Protein AF-A0A2V9YPV0-F1 (afdb_monomer_lite)

pLDDT: mean 93.49, std 6.95, range [48.88, 98.88]

Structure (mmCIF, N/CA/C/O backbone):
data_AF-A0A2V9YPV0-F1
#
_entry.id   AF-A0A2V9YPV0-F1
#
loop_
_atom_site.group_PDB
_atom_site.id
_atom_site.type_symbol
_atom_site.label_atom_id
_atom_site.label_alt_id
_atom_site.label_comp_id
_atom_site.label_asym_id
_atom_site.label_entity_id
_atom_site.label_seq_id
_atom_site.pdbx_PDB_ins_code
_atom_site.Cartn_x
_atom_site.Cartn_y
_atom_site.Cartn_z
_atom_site.occupancy
_atom_site.B_iso_or_equiv
_atom_site.auth_seq_id
_atom_site.auth_comp_id
_atom_site.auth_asym_id
_atom_site.auth_atom_id
_atom_site.pdbx_PDB_model_num
ATOM 1 N N . MET A 1 1 ? 8.542 4.287 -21.022 1.00 48.88 1 MET A N 1
ATOM 2 C CA . MET A 1 1 ? 8.650 2.810 -21.048 1.00 48.88 1 MET A CA 1
ATOM 3 C C . MET A 1 1 ? 7.245 2.222 -21.121 1.00 48.88 1 MET A C 1
ATOM 5 O O . MET A 1 1 ? 6.311 2.926 -20.763 1.00 48.88 1 MET A O 1
ATOM 9 N N . LEU A 1 2 ? 7.087 0.973 -21.577 1.00 64.06 2 LEU A N 1
ATOM 10 C CA . LEU A 1 2 ? 5.780 0.314 -21.777 1.00 64.06 2 LEU A CA 1
ATOM 11 C C . LEU A 1 2 ? 4.901 0.271 -20.504 1.00 64.06 2 LEU A C 1
ATOM 13 O O . LEU A 1 2 ? 3.686 0.177 -20.604 1.00 64.06 2 LEU A O 1
ATOM 17 N N . TRP A 1 3 ? 5.515 0.382 -19.322 1.00 74.94 3 TRP A N 1
ATOM 18 C CA . TRP A 1 3 ? 4.887 0.129 -18.018 1.00 74.94 3 TRP A CA 1
ATOM 19 C C . TRP A 1 3 ? 4.690 1.380 -17.151 1.00 74.94 3 TRP A C 1
ATOM 21 O O . TRP A 1 3 ? 4.312 1.271 -15.992 1.00 74.94 3 TRP A O 1
ATOM 31 N N . THR A 1 4 ? 4.971 2.568 -17.693 1.00 85.19 4 THR A N 1
ATOM 32 C CA . THR A 1 4 ? 5.002 3.837 -16.944 1.00 85.19 4 THR A CA 1
ATOM 33 C C . THR A 1 4 ? 3.975 4.811 -17.502 1.00 85.19 4 THR A C 1
ATOM 35 O O . THR A 1 4 ? 3.916 4.976 -18.721 1.00 85.19 4 THR A O 1
ATOM 38 N N . ASN A 1 5 ? 3.250 5.532 -16.645 1.00 91.56 5 ASN A N 1
ATOM 39 C CA . ASN A 1 5 ? 2.261 6.529 -17.064 1.00 91.56 5 ASN A CA 1
ATOM 40 C C . ASN A 1 5 ? 2.418 7.867 -16.302 1.00 91.56 5 ASN A C 1
ATOM 42 O O . ASN A 1 5 ? 1.483 8.325 -15.643 1.00 91.56 5 ASN A O 1
ATOM 46 N N . PRO A 1 6 ? 3.585 8.537 -16.374 1.00 91.12 6 PRO A N 1
ATOM 47 C CA . PRO A 1 6 ? 3.835 9.767 -15.615 1.00 91.12 6 PRO A CA 1
ATOM 48 C C . PRO A 1 6 ? 2.937 10.937 -16.047 1.00 91.12 6 PRO A C 1
ATOM 50 O O . PRO A 1 6 ? 2.652 11.826 -15.250 1.00 91.12 6 PRO A O 1
ATOM 53 N N . SER A 1 7 ? 2.457 10.929 -17.294 1.00 93.44 7 SER A N 1
ATOM 54 C CA . SER A 1 7 ? 1.491 11.901 -17.819 1.00 93.44 7 SER A CA 1
ATOM 55 C C . SER A 1 7 ? 0.045 11.643 -17.379 1.00 93.44 7 SER A C 1
ATOM 57 O O . SER A 1 7 ? -0.831 12.404 -17.777 1.00 93.44 7 SER A O 1
ATOM 59 N N . LYS A 1 8 ? -0.211 10.587 -16.589 1.00 92.31 8 LYS A N 1
ATOM 60 C CA . LYS A 1 8 ? -1.534 10.225 -16.053 1.00 92.31 8 LYS A CA 1
ATOM 61 C C . LYS A 1 8 ? -2.613 10.109 -17.136 1.00 92.31 8 LYS A C 1
ATOM 63 O O . LYS A 1 8 ? -3.742 10.557 -16.955 1.00 92.31 8 LYS A O 1
ATOM 68 N N . GLN A 1 9 ? -2.252 9.531 -18.282 1.00 92.69 9 GLN A N 1
ATOM 69 C CA . GLN A 1 9 ? -3.210 9.264 -19.353 1.00 92.69 9 GLN A CA 1
ATOM 70 C C . GLN A 1 9 ? -4.259 8.263 -18.851 1.00 92.69 9 GLN A C 1
ATOM 72 O O . GLN A 1 9 ? -3.874 7.302 -18.183 1.00 92.69 9 GLN A O 1
ATOM 77 N N . PRO A 1 10 ? -5.553 8.440 -19.152 1.00 90.12 10 PRO A N 1
ATOM 78 C CA . PRO A 1 10 ? -6.567 7.466 -18.766 1.00 90.12 10 PRO A CA 1
ATOM 79 C C . PRO A 1 10 ? -6.272 6.078 -19.356 1.00 90.12 10 PRO A C 1
ATOM 81 O O . PRO A 1 10 ? -6.002 5.952 -20.551 1.00 90.12 10 PRO A O 1
ATOM 84 N N . THR A 1 11 ? -6.345 5.036 -18.527 1.00 88.50 11 THR A N 1
ATOM 85 C CA . THR A 1 11 ? -6.188 3.628 -18.926 1.00 88.50 11 THR A CA 1
ATOM 86 C C . THR A 1 11 ? -7.357 2.799 -18.400 1.00 88.50 11 THR A C 1
ATOM 88 O O . THR A 1 11 ? -7.990 3.178 -17.417 1.00 88.50 11 THR A O 1
ATOM 91 N N . ALA A 1 12 ? -7.661 1.679 -19.056 1.00 87.38 12 ALA A N 1
ATOM 92 C CA . ALA A 1 12 ? -8.706 0.748 -18.640 1.00 87.38 12 ALA A CA 1
ATOM 93 C C . ALA A 1 12 ? -8.387 -0.680 -19.130 1.00 87.38 12 ALA A C 1
ATOM 95 O O . ALA A 1 12 ? -7.753 -0.812 -20.183 1.00 87.38 12 ALA A O 1
ATOM 96 N N . PRO A 1 13 ? -8.865 -1.730 -18.435 1.00 89.88 13 PRO A N 1
ATOM 97 C CA . PRO A 1 13 ? -9.605 -1.683 -17.168 1.00 89.88 13 PRO A CA 1
ATOM 98 C C . PRO A 1 13 ? -8.708 -1.289 -15.979 1.00 89.88 13 PRO A C 1
ATOM 100 O O . PRO A 1 13 ? -7.500 -1.480 -16.019 1.00 89.88 13 PRO A O 1
ATOM 103 N N . LEU A 1 14 ? -9.304 -0.694 -14.945 1.00 90.88 14 LEU A N 1
ATOM 104 C CA . LEU A 1 14 ? -8.665 -0.376 -13.664 1.00 90.88 14 LEU A CA 1
ATOM 105 C C . LEU A 1 14 ? -9.663 -0.689 -12.545 1.00 90.88 14 LEU A C 1
ATOM 107 O O . LEU A 1 14 ? -10.860 -0.463 -12.732 1.00 90.88 14 LEU A O 1
ATOM 111 N N . ASP A 1 15 ? -9.175 -1.134 -11.388 1.00 95.25 15 ASP A N 1
ATOM 112 C CA . ASP A 1 15 ? -9.936 -1.111 -10.136 1.00 95.25 15 ASP A CA 1
ATOM 113 C C . ASP A 1 15 ? -9.498 0.108 -9.303 1.00 95.25 15 ASP A C 1
ATOM 115 O O . ASP A 1 15 ? -8.420 0.088 -8.708 1.00 95.25 15 ASP A O 1
ATOM 119 N N . PRO A 1 16 ? -10.283 1.202 -9.284 1.00 93.50 16 PRO A N 1
ATOM 120 C CA . PRO A 1 16 ? -9.944 2.400 -8.523 1.00 93.50 16 PRO A CA 1
ATOM 121 C C . PRO A 1 16 ? -10.353 2.307 -7.042 1.00 93.50 16 PRO A C 1
ATOM 123 O O . PRO A 1 16 ? -10.233 3.299 -6.322 1.00 93.50 16 PRO A O 1
ATOM 126 N N . SER A 1 17 ? -10.898 1.174 -6.590 1.00 96.94 17 SER A N 1
ATOM 127 C CA . SER A 1 17 ? -11.483 1.046 -5.256 1.00 96.94 17 SER A CA 1
ATOM 128 C C . SER A 1 17 ? -10.403 1.014 -4.178 1.00 96.94 17 SER A C 1
ATOM 130 O O . SER A 1 17 ? -9.503 0.178 -4.211 1.00 96.94 17 SER A O 1
ATOM 132 N N . VAL A 1 18 ? -10.530 1.887 -3.179 1.00 98.12 18 VAL A N 1
ATOM 133 C CA . VAL A 1 18 ? -9.745 1.829 -1.941 1.00 98.12 18 VAL A CA 1
ATOM 134 C C . VAL A 1 18 ? -10.654 1.311 -0.838 1.00 98.12 18 VAL A C 1
ATOM 136 O O . VAL A 1 18 ? -11.605 1.982 -0.435 1.00 98.12 18 VAL A O 1
ATOM 139 N N . TRP A 1 19 ? -10.366 0.111 -0.350 1.00 98.25 19 TRP A N 1
ATOM 140 C CA . TRP A 1 19 ? -11.097 -0.494 0.756 1.00 98.25 19 TRP A CA 1
ATOM 141 C C . TRP A 1 19 ? -10.347 -0.259 2.057 1.00 98.25 19 TRP A C 1
ATOM 143 O O . TRP A 1 19 ? -9.138 -0.469 2.132 1.00 98.25 19 TRP A O 1
ATOM 153 N N . VAL A 1 20 ? -11.069 0.160 3.094 1.00 98.50 20 VAL A N 1
ATOM 154 C CA . VAL A 1 20 ? -10.493 0.410 4.415 1.00 98.50 20 VAL A CA 1
ATOM 155 C C . VAL A 1 20 ? -11.325 -0.295 5.470 1.00 98.50 20 VAL A C 1
ATOM 157 O O . VAL A 1 20 ? -12.537 -0.101 5.549 1.00 98.50 20 VAL A O 1
ATOM 160 N N . MET A 1 21 ? -10.660 -1.089 6.301 1.00 97.31 21 MET A N 1
ATOM 161 C CA . MET A 1 21 ? -11.245 -1.727 7.473 1.00 97.31 21 MET A CA 1
ATOM 162 C C . MET A 1 21 ? -10.534 -1.213 8.720 1.00 97.31 21 MET A C 1
ATOM 164 O O . MET A 1 21 ? -9.313 -1.317 8.824 1.00 97.31 21 MET A O 1
ATOM 168 N N . ARG A 1 22 ? -11.298 -0.651 9.659 1.00 95.88 22 ARG A N 1
ATOM 169 C CA . ARG A 1 22 ? -10.793 -0.133 10.933 1.00 95.88 22 ARG A CA 1
ATOM 170 C C . ARG A 1 22 ? -11.243 -1.042 12.071 1.00 95.88 22 ARG A C 1
ATOM 172 O O . ARG A 1 22 ? -12.420 -1.383 12.156 1.00 95.88 22 ARG A O 1
ATOM 179 N N . PHE A 1 23 ? -10.303 -1.410 12.929 1.00 93.94 23 PHE A N 1
ATOM 180 C CA . PHE A 1 23 ? -10.544 -2.184 14.140 1.00 93.94 23 PHE A CA 1
ATOM 181 C C . PHE A 1 23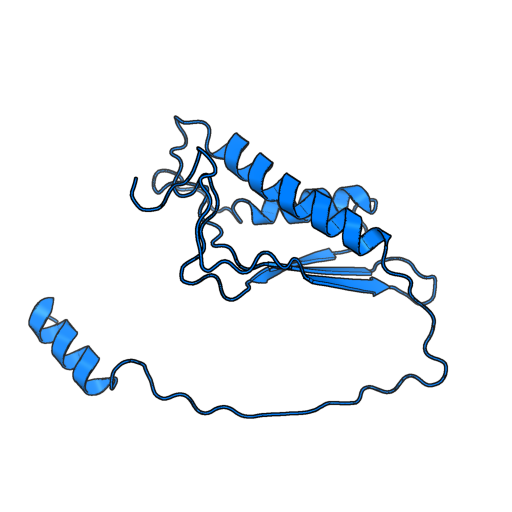 ? -10.343 -1.269 15.339 1.00 93.94 23 PHE A C 1
ATOM 183 O O . PHE A 1 23 ? -9.233 -0.776 15.532 1.00 93.94 23 PHE A O 1
ATOM 190 N N . ASP A 1 24 ? -11.392 -1.065 16.130 1.00 92.75 24 ASP A N 1
ATOM 191 C CA . ASP A 1 24 ? -11.361 -0.217 17.322 1.00 92.75 24 ASP A CA 1
ATOM 192 C C . ASP A 1 24 ? -11.445 -1.067 18.598 1.00 92.75 24 ASP A C 1
ATOM 194 O O . ASP A 1 24 ? -11.996 -2.173 18.584 1.00 92.75 24 ASP A O 1
ATOM 198 N N . ASP A 1 25 ? -10.912 -0.549 19.704 1.00 89.56 25 ASP A N 1
ATOM 199 C CA . ASP A 1 25 ? -11.201 -1.074 21.041 1.00 89.56 25 ASP A CA 1
ATOM 200 C C . ASP A 1 25 ? -12.606 -0.670 21.534 1.00 89.56 25 ASP A C 1
ATOM 202 O O . ASP A 1 25 ? -13.392 -0.034 20.825 1.00 89.56 25 ASP A O 1
ATOM 206 N N . ALA A 1 26 ? -12.951 -1.078 22.760 1.00 87.12 26 ALA A N 1
ATOM 207 C CA . ALA A 1 26 ? -14.262 -0.807 23.350 1.00 87.12 26 ALA A CA 1
ATOM 208 C C . ALA A 1 26 ? -14.503 0.691 23.610 1.00 87.12 26 ALA A C 1
ATOM 210 O O . ALA A 1 26 ? -15.652 1.130 23.685 1.00 87.12 26 ALA A O 1
ATOM 211 N N . GLU A 1 27 ? -13.430 1.470 23.728 1.00 87.81 27 GLU A N 1
ATOM 212 C CA . GLU A 1 27 ? -13.428 2.917 23.904 1.00 87.81 27 GLU A CA 1
ATOM 213 C C . GLU A 1 27 ? -13.461 3.678 22.562 1.00 87.81 27 GLU A C 1
ATOM 215 O O . GLU A 1 27 ? -13.531 4.910 22.556 1.00 87.81 27 GLU A O 1
ATOM 220 N N . GLY A 1 28 ? -13.454 2.967 21.427 1.00 87.75 28 GLY A N 1
ATOM 221 C CA . GLY A 1 28 ? -13.506 3.539 20.079 1.00 87.75 28 GLY A CA 1
ATOM 222 C C . GLY A 1 28 ? -12.146 3.986 19.537 1.00 87.75 28 GLY A C 1
ATOM 223 O O . GLY A 1 28 ? -12.085 4.724 18.551 1.00 87.75 28 GLY A O 1
ATOM 224 N N . LYS A 1 29 ? -11.045 3.575 20.170 1.00 91.50 29 LYS A N 1
ATOM 225 C CA . LYS A 1 29 ? -9.687 3.905 19.743 1.00 91.50 29 LYS A CA 1
ATOM 226 C C . LYS A 1 29 ? -9.211 2.912 18.672 1.00 91.50 29 LYS A C 1
ATOM 228 O O . LYS A 1 29 ? -9.227 1.705 18.921 1.00 91.50 29 LYS A O 1
ATOM 233 N N . PRO A 1 30 ? -8.714 3.382 17.514 1.00 94.69 30 PRO A N 1
ATOM 234 C CA . PRO A 1 30 ? -8.204 2.496 16.471 1.00 94.69 30 PRO A CA 1
ATOM 235 C C . PRO A 1 30 ? -6.980 1.685 16.922 1.00 94.69 30 PRO A C 1
ATOM 237 O O . PRO A 1 30 ? -5.966 2.249 17.337 1.00 94.69 30 PRO A O 1
ATOM 240 N N . LEU A 1 31 ? -7.065 0.361 16.789 1.00 95.88 31 LEU A N 1
ATOM 241 C CA . LEU A 1 31 ? -6.001 -0.616 17.048 1.00 95.88 31 LEU A CA 1
ATOM 242 C C . LEU A 1 31 ? -5.287 -1.051 15.765 1.00 95.88 31 LEU A C 1
ATOM 244 O O . LEU A 1 31 ? -4.075 -1.264 15.762 1.00 95.88 31 LEU A O 1
ATOM 248 N N . ALA A 1 32 ? -6.036 -1.202 14.672 1.00 98.00 32 ALA A N 1
ATOM 249 C CA . ALA A 1 32 ? -5.493 -1.573 13.373 1.00 98.00 32 ALA A CA 1
ATOM 250 C C . ALA A 1 32 ? -6.329 -0.983 12.237 1.00 98.00 32 ALA A C 1
ATOM 252 O O . ALA A 1 32 ? -7.548 -0.832 12.351 1.00 98.00 32 ALA A O 1
ATOM 253 N N . ILE A 1 33 ? -5.667 -0.677 11.126 1.00 98.44 33 ILE A N 1
ATOM 254 C CA . ILE A 1 33 ? -6.299 -0.227 9.887 1.00 98.44 33 ILE A CA 1
ATOM 255 C C . ILE A 1 33 ? -5.749 -1.079 8.749 1.00 98.44 33 ILE A C 1
ATOM 257 O O . ILE A 1 33 ? -4.544 -1.104 8.520 1.00 98.44 33 ILE A O 1
ATOM 261 N N . VAL A 1 34 ? -6.625 -1.776 8.031 1.00 98.69 34 VAL A N 1
ATOM 262 C CA . VAL A 1 34 ? -6.269 -2.532 6.826 1.00 98.69 34 VAL A CA 1
ATOM 263 C C . VAL A 1 34 ? -6.716 -1.735 5.611 1.00 98.69 34 VAL A C 1
ATOM 265 O O . VAL A 1 34 ? -7.895 -1.403 5.492 1.00 98.69 34 VAL A O 1
ATOM 268 N N . VAL A 1 35 ? -5.782 -1.450 4.709 1.00 98.81 35 VAL A N 1
ATOM 269 C CA . VAL A 1 35 ? -6.013 -0.762 3.437 1.00 98.81 35 VAL A CA 1
ATOM 270 C C . VAL A 1 35 ? -5.816 -1.760 2.303 1.00 98.81 35 VAL A C 1
ATOM 272 O O . VAL A 1 35 ? -4.739 -2.337 2.172 1.00 98.81 35 VAL A O 1
ATOM 275 N N . ASN A 1 36 ? -6.836 -1.954 1.471 1.00 98.69 36 ASN A N 1
ATOM 276 C CA . ASN A 1 36 ? -6.760 -2.766 0.262 1.00 98.69 36 ASN A CA 1
ATOM 277 C C . ASN A 1 36 ? -6.893 -1.899 -0.992 1.00 98.69 36 ASN A C 1
ATOM 279 O O . ASN A 1 36 ? -7.770 -1.039 -1.079 1.00 98.69 36 ASN A O 1
ATOM 283 N N . TYR A 1 37 ? -5.985 -2.121 -1.940 1.00 98.56 37 TYR A N 1
ATOM 284 C CA . TYR A 1 37 ? -5.923 -1.397 -3.205 1.00 98.56 37 TYR A CA 1
ATOM 285 C C . TYR A 1 37 ? -5.194 -2.245 -4.251 1.00 98.56 37 TYR A C 1
ATOM 287 O O . TYR A 1 37 ? -4.221 -2.924 -3.925 1.00 98.56 37 TYR A O 1
ATOM 295 N N . ALA A 1 38 ? -5.651 -2.222 -5.503 1.00 97.88 38 ALA A N 1
ATOM 296 C CA . ALA A 1 38 ? -5.057 -2.996 -6.591 1.00 97.88 38 ALA A CA 1
ATOM 297 C C . ALA A 1 38 ? -3.993 -2.171 -7.334 1.00 97.88 38 ALA A C 1
ATOM 299 O O . ALA A 1 38 ? -4.313 -1.416 -8.249 1.00 97.88 38 ALA A O 1
ATOM 300 N N . CYS A 1 39 ? -2.719 -2.287 -6.939 1.00 96.94 39 CYS A N 1
ATOM 301 C CA . CYS A 1 39 ? -1.607 -1.640 -7.646 1.00 96.94 39 CYS A CA 1
ATOM 302 C C . CYS A 1 39 ? -0.248 -2.243 -7.265 1.00 96.94 39 CYS A C 1
ATOM 304 O O . CYS A 1 39 ? 0.087 -2.305 -6.082 1.00 96.94 39 CYS A O 1
ATOM 306 N N . HIS A 1 40 ? 0.583 -2.592 -8.249 1.00 96.88 40 HIS A N 1
ATOM 307 C CA . HIS A 1 40 ? 1.918 -3.146 -8.002 1.00 96.88 40 HIS A CA 1
ATOM 308 C C . HIS A 1 40 ? 2.844 -2.171 -7.243 1.00 96.88 40 HIS A C 1
ATOM 310 O O . HIS A 1 40 ? 3.032 -1.039 -7.701 1.00 96.88 40 HIS A O 1
ATOM 316 N N . PRO A 1 41 ? 3.515 -2.587 -6.151 1.00 97.50 41 PRO A N 1
ATOM 317 C CA . PRO A 1 41 ? 4.518 -1.792 -5.432 1.00 97.50 41 PRO A CA 1
ATOM 318 C C . PRO A 1 41 ? 5.864 -1.776 -6.165 1.00 97.50 41 PRO A C 1
ATOM 320 O O . PRO A 1 41 ? 6.840 -2.382 -5.732 1.00 97.50 41 PRO A O 1
ATOM 323 N N . VAL A 1 42 ? 5.893 -1.107 -7.318 1.00 97.19 42 VAL A N 1
ATOM 324 C CA . VAL A 1 42 ? 7.031 -1.108 -8.252 1.00 97.19 42 VAL A CA 1
ATOM 325 C C . VAL A 1 42 ? 7.457 0.299 -8.664 1.00 97.19 42 VAL A C 1
ATOM 327 O O . VAL A 1 42 ? 7.878 0.496 -9.799 1.00 97.19 42 VAL A O 1
ATOM 330 N N . VAL A 1 43 ? 7.328 1.317 -7.805 1.00 97.94 43 VAL A N 1
ATOM 331 C CA . VAL A 1 43 ? 7.812 2.667 -8.148 1.00 97.94 43 VAL A CA 1
ATOM 332 C C . VAL A 1 43 ? 9.335 2.689 -8.275 1.00 97.94 43 VAL A C 1
ATOM 334 O O . VAL A 1 43 ? 9.860 3.328 -9.189 1.00 97.94 43 VAL A O 1
ATOM 337 N N . LEU A 1 44 ? 10.044 1.986 -7.392 1.00 98.12 44 LEU A N 1
ATOM 338 C CA . LEU A 1 44 ? 11.498 1.877 -7.434 1.00 98.12 44 LEU A CA 1
ATOM 339 C C . LEU A 1 44 ? 11.951 0.996 -8.608 1.00 98.12 44 LEU A C 1
ATOM 341 O O . LEU A 1 44 ? 11.483 -0.126 -8.795 1.00 98.12 44 LEU A O 1
ATOM 345 N N . GLY A 1 45 ? 12.866 1.531 -9.415 1.00 95.44 45 GLY A N 1
ATOM 346 C CA . GLY A 1 45 ? 13.476 0.850 -10.549 1.00 95.44 45 GLY A CA 1
ATOM 347 C C . GLY A 1 45 ? 14.467 -0.254 -10.159 1.00 95.44 45 GLY A C 1
ATOM 348 O O . GLY A 1 45 ? 14.803 -0.428 -8.985 1.00 95.44 45 GLY A O 1
ATOM 349 N N . PRO A 1 46 ? 14.968 -1.006 -11.157 1.00 95.38 46 PRO A N 1
ATOM 350 C CA . PRO A 1 46 ? 15.880 -2.134 -10.943 1.00 95.38 46 PRO A CA 1
ATOM 351 C C . PRO A 1 46 ? 17.255 -1.723 -10.393 1.00 95.38 46 PRO A C 1
ATOM 353 O O . PRO A 1 46 ? 18.021 -2.575 -9.952 1.00 95.38 46 PRO A O 1
ATOM 356 N N . ASP A 1 47 ? 17.588 -0.434 -10.437 1.00 97.25 47 ASP A N 1
ATOM 357 C CA . ASP A 1 47 ? 18.805 0.141 -9.868 1.00 97.25 47 ASP A CA 1
ATOM 358 C C . ASP A 1 47 ? 18.720 0.351 -8.345 1.00 97.25 47 ASP A C 1
ATOM 360 O O . ASP A 1 47 ? 19.748 0.565 -7.698 1.00 97.25 47 ASP A O 1
ATOM 364 N N . ASN A 1 48 ? 17.531 0.237 -7.739 1.00 97.69 48 ASN A N 1
ATOM 365 C CA . ASN A 1 48 ? 17.401 0.160 -6.289 1.00 97.69 48 ASN A CA 1
ATOM 366 C C . ASN A 1 48 ? 17.780 -1.241 -5.779 1.00 97.69 48 ASN A C 1
ATOM 368 O O . ASN A 1 48 ? 17.015 -2.194 -5.907 1.00 97.69 48 ASN A O 1
ATOM 372 N N . LEU A 1 49 ? 18.935 -1.336 -5.118 1.00 97.62 49 LEU A N 1
ATOM 373 C CA . LEU A 1 49 ? 19.451 -2.581 -4.529 1.00 97.62 49 LEU A CA 1
ATOM 374 C C . LEU A 1 49 ? 19.131 -2.739 -3.031 1.00 97.62 49 LEU A C 1
ATOM 376 O O . LEU A 1 49 ? 19.575 -3.697 -2.400 1.00 97.62 49 LEU A O 1
ATOM 380 N N . ASN A 1 50 ? 18.386 -1.798 -2.449 1.00 97.38 50 ASN A N 1
ATOM 381 C CA . ASN A 1 50 ? 18.029 -1.807 -1.032 1.00 97.38 50 ASN A CA 1
ATOM 382 C C . ASN A 1 50 ? 16.676 -2.480 -0.795 1.00 97.38 50 ASN A C 1
ATOM 384 O O . ASN A 1 50 ? 15.756 -2.344 -1.604 1.00 97.38 50 ASN A O 1
ATOM 388 N N . TYR A 1 51 ? 16.520 -3.114 0.369 1.00 97.94 51 TYR A N 1
ATOM 389 C CA . TYR A 1 51 ? 15.214 -3.571 0.837 1.00 97.94 51 TYR A CA 1
ATOM 390 C C . TYR A 1 51 ? 14.268 -2.385 1.039 1.00 97.94 51 TYR A C 1
ATOM 392 O O . TYR A 1 51 ? 14.640 -1.368 1.624 1.00 97.94 51 TYR A O 1
ATOM 400 N N . SER A 1 52 ? 13.041 -2.518 0.544 1.00 97.69 52 SER A N 1
ATOM 401 C CA . SER A 1 52 ? 12.037 -1.460 0.565 1.00 97.69 52 SER A CA 1
ATOM 402 C C . SER A 1 52 ? 10.644 -2.072 0.463 1.00 97.69 52 SER A C 1
ATOM 404 O O . SER A 1 52 ? 10.456 -3.037 -0.273 1.00 97.69 52 SER A O 1
ATOM 406 N N . ALA A 1 53 ? 9.669 -1.479 1.154 1.00 97.94 53 ALA A N 1
ATOM 407 C CA . ALA A 1 53 ? 8.249 -1.752 0.919 1.00 97.94 53 ALA A CA 1
ATOM 408 C C . ALA A 1 53 ? 7.644 -0.811 -0.147 1.00 97.94 53 ALA A C 1
ATOM 410 O O . ALA A 1 53 ? 6.430 -0.710 -0.275 1.00 97.94 53 ALA A O 1
ATOM 411 N N . ASP A 1 54 ? 8.483 -0.109 -0.917 1.00 98.62 54 ASP A N 1
ATOM 412 C CA . ASP A 1 54 ? 8.078 0.800 -1.997 1.00 98.62 54 ASP A CA 1
ATOM 413 C C . ASP A 1 54 ? 7.067 1.862 -1.508 1.00 98.62 54 ASP A C 1
ATOM 415 O O . ASP A 1 54 ? 7.204 2.380 -0.396 1.00 98.62 54 ASP A O 1
ATOM 419 N N . PHE A 1 55 ? 6.074 2.241 -2.318 1.00 98.69 55 PHE A N 1
ATOM 420 C CA . PHE A 1 55 ? 5.061 3.226 -1.937 1.00 98.69 55 PHE A CA 1
ATOM 421 C C . PHE A 1 55 ? 4.224 2.789 -0.729 1.00 98.69 55 PHE A C 1
ATOM 423 O O . PHE A 1 55 ? 3.650 3.644 -0.054 1.00 98.69 55 PHE A O 1
ATOM 430 N N . VAL A 1 56 ? 4.166 1.486 -0.431 1.00 98.75 56 VAL A N 1
ATOM 431 C CA . VAL A 1 56 ? 3.383 0.954 0.688 1.00 98.75 56 VAL A CA 1
ATOM 432 C C . VAL A 1 56 ? 3.908 1.493 2.015 1.00 98.75 56 VAL A C 1
ATOM 434 O O . VAL A 1 56 ? 3.099 1.875 2.851 1.00 98.75 56 VAL A O 1
ATOM 437 N N . ALA A 1 57 ? 5.231 1.639 2.175 1.00 98.44 57 ALA A N 1
ATOM 438 C CA . ALA A 1 57 ? 5.816 2.241 3.380 1.00 98.44 57 ALA A CA 1
ATOM 439 C C . ALA A 1 57 ? 5.318 3.675 3.617 1.00 98.44 57 ALA A C 1
ATOM 441 O O . ALA A 1 57 ? 4.945 4.034 4.729 1.00 98.44 57 ALA A O 1
ATOM 442 N N . ALA A 1 58 ? 5.296 4.496 2.564 1.00 98.75 58 ALA A N 1
ATOM 443 C CA . ALA A 1 58 ? 4.830 5.877 2.665 1.00 98.75 58 ALA A CA 1
ATOM 444 C C . ALA A 1 58 ? 3.315 5.955 2.914 1.00 98.75 58 ALA A C 1
ATOM 446 O O . ALA A 1 58 ? 2.852 6.858 3.609 1.00 98.75 58 ALA A O 1
ATOM 447 N N . MET A 1 59 ? 2.544 5.006 2.375 1.00 98.88 59 MET A N 1
ATOM 448 C CA . MET A 1 59 ? 1.112 4.890 2.646 1.00 98.88 59 MET A CA 1
ATOM 449 C C . MET A 1 59 ? 0.852 4.545 4.114 1.00 98.88 59 MET A C 1
ATOM 451 O O . MET A 1 59 ? 0.102 5.266 4.772 1.00 98.88 59 MET A O 1
ATOM 455 N N . THR A 1 60 ? 1.497 3.497 4.644 1.00 98.81 60 THR A N 1
ATOM 456 C CA . THR A 1 60 ? 1.299 3.081 6.039 1.00 98.81 60 THR A CA 1
ATOM 457 C C . THR A 1 60 ? 1.720 4.178 7.007 1.00 98.81 60 THR A C 1
ATOM 459 O O . THR A 1 60 ? 0.956 4.487 7.912 1.00 98.81 60 THR A O 1
ATOM 462 N N . ASP A 1 61 ? 2.864 4.831 6.774 1.00 98.75 61 ASP A N 1
ATOM 463 C CA . ASP A 1 61 ? 3.351 5.928 7.622 1.00 98.75 61 ASP A CA 1
ATOM 464 C C . ASP A 1 61 ? 2.382 7.123 7.612 1.00 98.75 61 ASP A C 1
ATOM 466 O O . ASP A 1 61 ? 2.019 7.624 8.670 1.00 98.75 61 ASP A O 1
ATOM 470 N N . THR A 1 62 ? 1.846 7.499 6.441 1.00 98.88 62 THR A N 1
ATOM 471 C CA . THR A 1 62 ? 0.824 8.562 6.327 1.00 98.88 62 THR A CA 1
ATOM 472 C C . THR A 1 62 ? -0.436 8.237 7.141 1.00 98.88 62 THR A C 1
ATOM 474 O O . THR A 1 62 ? -1.005 9.120 7.787 1.00 98.88 62 THR A O 1
ATOM 477 N N . VAL A 1 63 ? -0.893 6.980 7.113 1.00 98.75 63 VAL A N 1
ATOM 478 C CA . VAL A 1 63 ? -2.059 6.545 7.896 1.00 98.75 63 VAL A CA 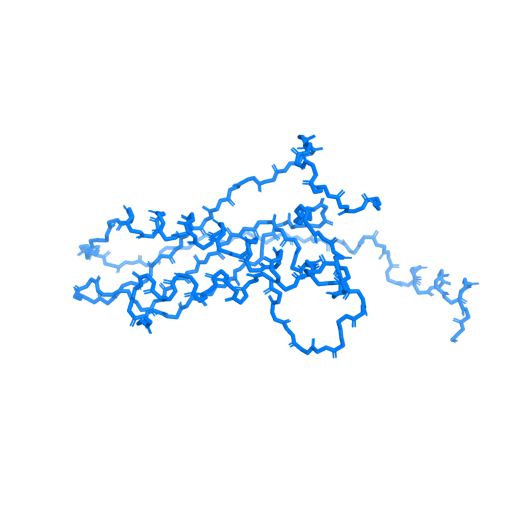1
ATOM 479 C C . VAL A 1 63 ? -1.736 6.559 9.386 1.00 98.75 63 VAL A C 1
ATOM 481 O O . VAL A 1 63 ? -2.479 7.161 10.153 1.00 98.75 63 VAL A O 1
ATOM 484 N N . GLU A 1 64 ? -0.635 5.939 9.803 1.00 98.62 64 GLU A N 1
ATOM 485 C CA . GLU A 1 64 ? -0.236 5.868 11.210 1.00 98.62 64 GLU A CA 1
ATOM 486 C C . GLU A 1 64 ? -0.060 7.262 11.820 1.00 98.62 64 GLU A C 1
ATOM 488 O O . GLU A 1 64 ? -0.604 7.532 12.890 1.00 98.62 64 GLU A O 1
ATOM 493 N N . GLU A 1 65 ? 0.619 8.181 11.129 1.00 98.56 65 GLU A N 1
ATOM 494 C CA . GLU A 1 65 ? 0.791 9.569 11.572 1.00 98.56 65 GLU A CA 1
ATOM 495 C C . GLU A 1 65 ? -0.544 10.291 11.794 1.00 98.56 65 GLU A C 1
ATOM 497 O O . GLU A 1 65 ? -0.691 11.036 12.761 1.00 98.56 65 GLU A O 1
ATOM 502 N N . ALA A 1 66 ? -1.550 10.040 10.952 1.00 98.38 66 ALA A N 1
ATOM 503 C CA . ALA A 1 66 ? -2.865 10.668 11.075 1.00 98.38 66 ALA A CA 1
ATOM 504 C C . ALA A 1 66 ? -3.692 10.184 12.284 1.00 98.38 66 ALA A C 1
ATOM 506 O O . ALA A 1 66 ? -4.731 10.791 12.573 1.00 98.38 66 ALA A O 1
ATOM 507 N N . PHE A 1 67 ? -3.250 9.111 12.950 1.00 97.25 67 PHE A N 1
ATOM 508 C CA . PHE A 1 67 ? -3.851 8.504 14.142 1.00 97.25 67 PHE A CA 1
ATOM 509 C C . PHE A 1 67 ? -2.830 8.383 15.293 1.00 97.25 67 PHE A C 1
ATOM 511 O O . PHE A 1 67 ? -2.825 7.399 16.039 1.00 97.25 67 PHE A O 1
ATOM 518 N N . ASP A 1 68 ? -1.934 9.370 15.414 1.00 96.88 68 ASP A N 1
ATOM 519 C CA . ASP A 1 68 ? -0.939 9.485 16.493 1.00 96.88 68 ASP A CA 1
ATOM 520 C C . ASP A 1 68 ? -0.057 8.235 16.655 1.00 96.88 68 ASP A C 1
ATOM 522 O O . ASP A 1 68 ? 0.348 7.867 17.759 1.00 96.88 68 ASP A O 1
ATOM 526 N N . ARG A 1 69 ? 0.210 7.545 15.539 1.00 97.38 69 ARG A N 1
ATOM 527 C CA . ARG A 1 69 ? 0.969 6.287 15.447 1.00 97.38 69 ARG A CA 1
ATOM 528 C C . ARG A 1 69 ? 0.443 5.175 16.359 1.00 97.38 69 ARG A C 1
ATOM 530 O O . ARG A 1 69 ? 1.202 4.299 16.767 1.00 97.38 69 ARG A O 1
ATOM 537 N N . THR A 1 70 ? -0.845 5.219 16.702 1.00 95.50 70 THR A N 1
ATOM 538 C CA . THR A 1 70 ? -1.465 4.206 17.559 1.00 95.50 70 THR A CA 1
ATOM 539 C C . THR A 1 70 ? -1.863 2.941 16.793 1.00 95.50 70 THR A C 1
ATOM 541 O O . THR A 1 70 ? -1.448 1.862 17.223 1.00 95.50 70 THR A O 1
ATOM 544 N N . PRO A 1 71 ? -2.673 3.006 15.716 1.00 97.25 71 PRO A N 1
ATOM 545 C CA . PRO A 1 71 ? -3.073 1.790 15.027 1.00 97.25 71 PRO A CA 1
ATOM 546 C C . PRO A 1 71 ? -1.914 1.221 14.212 1.00 97.25 71 PRO A C 1
ATOM 548 O O . PRO A 1 71 ? -1.158 1.971 13.602 1.00 97.25 71 PRO A O 1
ATOM 551 N N . LEU A 1 72 ? -1.837 -0.106 14.119 1.00 98.12 72 LEU A N 1
ATOM 552 C CA . LEU A 1 72 ? -1.014 -0.765 13.106 1.00 98.12 72 LEU A CA 1
ATOM 553 C C . LEU A 1 72 ? -1.676 -0.601 11.732 1.00 98.12 72 LEU A C 1
ATOM 555 O O . LEU A 1 72 ? -2.814 -1.047 11.548 1.00 98.12 72 LEU A O 1
ATOM 559 N N . CYS A 1 73 ? -0.979 -0.006 10.763 1.00 98.62 73 CYS A N 1
ATOM 560 C CA . CYS A 1 73 ? -1.480 0.065 9.392 1.00 98.62 73 CYS A CA 1
ATOM 561 C C . CYS A 1 73 ? -0.968 -1.114 8.554 1.00 98.62 73 CYS A C 1
ATOM 563 O O . CYS A 1 73 ? 0.230 -1.381 8.475 1.00 98.62 73 CYS A O 1
ATOM 565 N N . LEU A 1 74 ? -1.888 -1.822 7.906 1.00 98.56 74 LEU A N 1
ATOM 566 C CA . LEU A 1 74 ? -1.611 -2.983 7.072 1.00 98.56 74 LEU A CA 1
ATOM 567 C C . LEU A 1 74 ? -2.067 -2.712 5.645 1.00 98.56 74 LEU A C 1
ATOM 569 O O . LEU A 1 74 ? -3.197 -2.290 5.411 1.00 98.56 74 LEU A O 1
ATOM 573 N N . PHE A 1 75 ? -1.210 -3.027 4.683 1.00 98.69 75 PHE A N 1
ATOM 574 C CA . PHE A 1 75 ? -1.584 -3.049 3.277 1.00 98.69 75 PHE A CA 1
ATOM 575 C C . PHE A 1 75 ? -1.936 -4.467 2.841 1.00 98.69 75 PHE A C 1
ATOM 577 O O . PHE A 1 75 ? -1.157 -5.398 3.050 1.00 98.69 75 PHE A O 1
ATOM 584 N N . LEU A 1 76 ? -3.091 -4.622 2.203 1.00 98.31 76 LEU A N 1
ATOM 585 C CA . LEU A 1 76 ? -3.541 -5.869 1.605 1.00 98.31 76 LEU A CA 1
ATOM 586 C C . LEU A 1 76 ? -3.621 -5.699 0.090 1.00 98.31 76 LEU A C 1
ATOM 588 O O . LEU A 1 76 ? -4.431 -4.918 -0.402 1.00 98.31 76 LEU A O 1
ATOM 592 N N . GLN A 1 77 ? -2.816 -6.452 -0.656 1.00 98.00 77 GLN A N 1
ATOM 593 C CA . GLN A 1 77 ? -2.757 -6.288 -2.105 1.00 98.00 77 GLN A CA 1
ATOM 594 C C . GLN A 1 77 ? -4.056 -6.730 -2.793 1.00 98.00 77 GLN A C 1
ATOM 596 O O . GLN A 1 77 ? -4.582 -7.807 -2.506 1.00 98.00 77 GLN A O 1
ATOM 601 N N . GLY A 1 78 ? -4.576 -5.884 -3.685 1.00 96.88 78 GLY A N 1
ATOM 602 C CA . GLY A 1 78 ? -5.715 -6.201 -4.550 1.00 96.88 78 GLY A CA 1
ATOM 603 C C . GLY A 1 78 ? -5.325 -7.026 -5.782 1.00 96.88 78 GLY A C 1
ATOM 604 O O . GLY A 1 78 ? -4.191 -7.476 -5.918 1.00 96.88 78 GLY A O 1
ATOM 605 N N . ALA A 1 79 ? -6.262 -7.221 -6.712 1.00 94.44 79 ALA A N 1
ATOM 606 C CA . ALA A 1 79 ? -5.989 -7.901 -7.979 1.00 94.44 79 ALA A CA 1
ATOM 607 C C . ALA A 1 79 ? -5.243 -6.963 -8.946 1.00 94.44 79 ALA A C 1
ATOM 609 O O . ALA A 1 79 ? -5.845 -6.313 -9.792 1.00 94.44 79 ALA A O 1
ATOM 610 N N . ASP A 1 80 ? -3.925 -6.870 -8.791 1.00 93.56 80 ASP A N 1
ATOM 611 C CA . ASP A 1 80 ? -3.077 -5.857 -9.423 1.00 93.56 80 ASP A CA 1
ATOM 612 C C . ASP A 1 80 ? -2.329 -6.336 -10.672 1.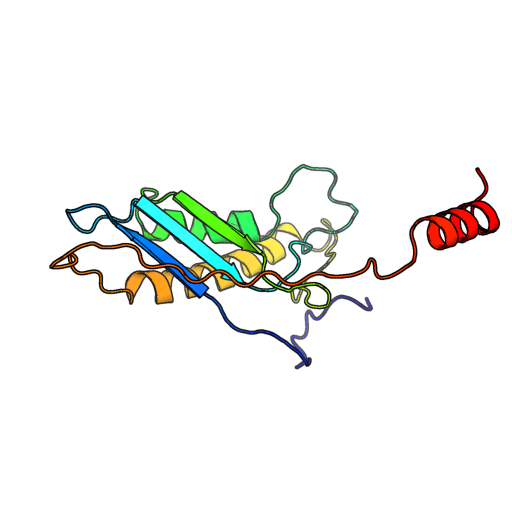00 93.56 80 ASP A C 1
ATOM 614 O O . ASP A 1 80 ? -1.545 -5.565 -11.209 1.00 93.56 80 ASP A O 1
ATOM 618 N N . GLY A 1 81 ? -2.548 -7.572 -11.137 1.00 92.31 81 GLY A N 1
ATOM 619 C CA . GLY A 1 81 ? -1.742 -8.261 -12.161 1.00 92.31 81 GLY A CA 1
ATOM 620 C C . GLY A 1 81 ? -1.375 -7.443 -13.412 1.00 92.31 81 GLY A C 1
ATOM 621 O O . GLY A 1 81 ? -0.314 -7.663 -13.997 1.00 92.31 81 GLY A O 1
ATOM 622 N N . ASP A 1 82 ? -2.227 -6.500 -13.807 1.00 91.50 82 ASP A N 1
ATOM 623 C CA . ASP A 1 82 ? -2.067 -5.577 -14.933 1.00 91.50 82 ASP A CA 1
ATOM 624 C C . ASP A 1 82 ? -2.158 -4.082 -14.546 1.00 91.50 82 ASP A C 1
ATOM 626 O O . ASP A 1 82 ? -2.242 -3.219 -15.421 1.00 91.50 82 ASP A O 1
ATOM 630 N N . ILE A 1 83 ? -2.073 -3.749 -13.252 1.00 94.69 83 ILE A N 1
ATOM 631 C CA . ILE A 1 83 ? -2.196 -2.389 -12.710 1.00 94.69 83 ILE A CA 1
ATOM 632 C C . ILE A 1 83 ? -0.881 -1.934 -12.063 1.00 94.69 83 ILE A C 1
ATOM 634 O O . ILE A 1 83 ? -0.412 -2.496 -11.071 1.00 94.69 83 ILE A O 1
ATOM 638 N N . ASN A 1 84 ? -0.313 -0.857 -12.611 1.00 95.38 84 ASN A N 1
ATOM 639 C CA . ASN A 1 84 ? 0.932 -0.232 -12.161 1.00 95.38 84 ASN A CA 1
ATOM 640 C C . ASN A 1 84 ? 0.708 1.209 -11.671 1.00 95.38 84 ASN A C 1
ATOM 642 O O . ASN A 1 84 ? -0.197 1.895 -12.156 1.00 95.38 84 ASN A O 1
ATOM 646 N N . PRO A 1 85 ? 1.581 1.724 -10.786 1.00 95.50 85 PRO A N 1
ATOM 647 C CA . PRO A 1 85 ? 1.561 3.124 -10.394 1.00 95.50 85 PRO A CA 1
ATOM 648 C C . PRO A 1 85 ? 2.026 4.006 -11.559 1.00 95.50 85 PRO A C 1
ATOM 650 O O . PRO A 1 85 ? 2.810 3.587 -12.414 1.00 95.50 85 PRO A O 1
ATOM 653 N N . TYR A 1 86 ? 1.622 5.281 -11.562 1.00 95.69 86 TYR A N 1
ATOM 654 C CA . TYR A 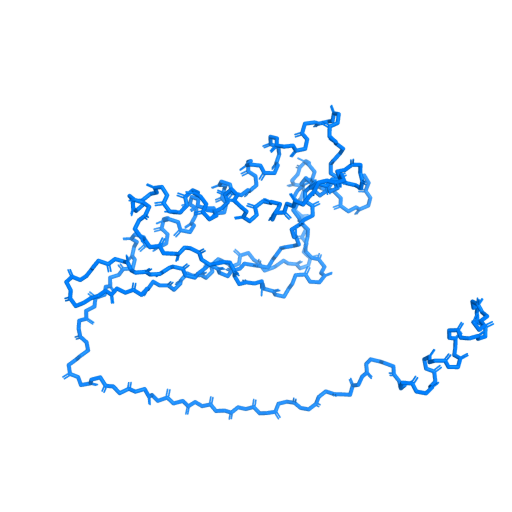1 86 ? 2.021 6.241 -12.605 1.00 95.69 86 TYR A CA 1
ATOM 655 C C . TYR A 1 86 ? 3.541 6.309 -12.823 1.00 95.69 86 TYR A C 1
ATOM 657 O O . TYR A 1 86 ? 4.005 6.489 -13.950 1.00 95.69 86 TYR A O 1
ATOM 665 N N . TYR A 1 87 ? 4.311 6.132 -11.749 1.00 96.38 87 TYR A N 1
ATOM 666 C CA . TYR A 1 87 ? 5.765 6.252 -11.725 1.00 96.38 87 TYR A CA 1
ATOM 667 C C . TYR A 1 87 ? 6.495 4.910 -11.597 1.00 96.38 87 TYR A C 1
ATOM 669 O O . TYR A 1 87 ? 7.590 4.867 -11.040 1.00 96.38 87 TYR A O 1
ATOM 677 N N . ALA A 1 88 ? 5.904 3.819 -12.086 1.00 96.19 88 ALA A N 1
ATOM 678 C CA . ALA A 1 88 ? 6.537 2.504 -12.061 1.00 96.19 88 ALA A CA 1
ATOM 679 C C . ALA A 1 88 ? 7.979 2.528 -12.607 1.00 96.19 88 ALA A C 1
ATOM 681 O O . ALA A 1 88 ? 8.288 3.226 -13.574 1.00 96.19 88 ALA A O 1
ATOM 682 N N . THR A 1 89 ? 8.860 1.723 -12.023 1.00 95.56 89 THR A N 1
ATOM 683 C CA . THR A 1 89 ? 10.235 1.461 -12.467 1.00 95.56 89 THR A CA 1
ATOM 684 C C . THR A 1 89 ? 11.109 2.712 -12.625 1.00 95.56 89 THR A C 1
ATOM 686 O O . THR A 1 89 ? 11.981 2.757 -13.492 1.00 95.56 89 THR A O 1
ATOM 689 N N . THR A 1 90 ? 10.880 3.752 -11.820 1.00 96.56 90 THR A N 1
ATOM 690 C CA . THR A 1 90 ? 11.674 4.983 -11.904 1.00 96.56 90 THR A CA 1
ATOM 691 C C . THR A 1 90 ? 13.088 4.749 -11.372 1.00 96.56 90 THR A C 1
ATOM 693 O O . THR A 1 90 ? 13.254 4.211 -10.279 1.00 96.56 90 THR A O 1
ATOM 696 N N . LEU A 1 91 ? 14.101 5.207 -12.114 1.00 96.50 91 LEU A N 1
ATOM 697 C CA . LEU A 1 91 ? 15.496 5.152 -11.678 1.00 96.50 91 LEU A CA 1
ATOM 698 C C . LEU A 1 91 ? 15.743 6.062 -10.472 1.00 96.50 91 LEU A C 1
ATOM 700 O O . LEU A 1 91 ? 15.146 7.137 -10.348 1.00 96.50 91 LEU A O 1
ATOM 704 N N . LEU A 1 92 ? 16.674 5.682 -9.601 1.00 97.50 92 LEU A N 1
ATOM 705 C CA . LEU A 1 92 ? 17.080 6.494 -8.454 1.00 97.50 92 LEU A CA 1
ATOM 706 C C . LEU A 1 92 ? 17.567 7.882 -8.893 1.00 97.50 92 LEU A C 1
ATOM 708 O O . LEU A 1 92 ? 17.201 8.877 -8.264 1.00 97.50 92 LEU A O 1
ATOM 712 N N . SER A 1 93 ? 18.312 7.966 -10.005 1.00 97.31 93 SER A N 1
ATOM 713 C CA . SER A 1 93 ? 18.770 9.237 -10.596 1.00 97.31 93 SER A CA 1
ATOM 714 C C . SER A 1 93 ? 17.623 10.169 -10.988 1.00 97.31 93 SER A C 1
ATOM 716 O O . SER A 1 93 ? 17.785 11.387 -10.991 1.00 97.31 93 SER A O 1
ATOM 718 N N . ASP A 1 94 ? 16.454 9.597 -11.264 1.00 96.44 94 ASP A N 1
ATOM 719 C CA . ASP A 1 94 ? 15.273 10.304 -11.742 1.00 96.44 94 ASP A CA 1
ATOM 720 C C . ASP A 1 94 ? 14.306 10.618 -10.590 1.00 96.44 94 ASP A C 1
ATOM 722 O O . ASP A 1 94 ? 13.127 10.899 -10.812 1.00 96.44 94 ASP A O 1
ATOM 726 N N . GLY A 1 95 ? 14.772 10.574 -9.338 1.00 97.50 95 GLY A N 1
ATOM 727 C CA . GLY A 1 95 ? 13.985 10.939 -8.160 1.00 97.50 95 GLY A CA 1
ATOM 728 C C . GLY A 1 95 ? 12.917 9.907 -7.791 1.00 97.50 95 GLY A C 1
ATOM 729 O O . GLY A 1 95 ? 11.807 10.284 -7.402 1.00 97.50 95 GLY A O 1
ATOM 730 N N . ALA A 1 96 ? 13.231 8.614 -7.919 1.00 97.50 96 ALA A N 1
ATOM 731 C CA . ALA A 1 96 ? 12.321 7.519 -7.571 1.00 97.50 96 ALA A CA 1
ATOM 732 C C . ALA A 1 96 ? 11.783 7.618 -6.135 1.00 97.50 96 ALA A C 1
ATOM 734 O O . ALA A 1 96 ? 10.597 7.398 -5.917 1.00 97.50 96 ALA A O 1
ATOM 735 N N . ILE A 1 97 ? 12.619 8.029 -5.173 1.00 98.44 97 ILE A N 1
ATOM 736 C CA . ILE A 1 97 ? 12.234 8.188 -3.760 1.00 98.44 97 ILE A CA 1
ATOM 737 C C . ILE A 1 97 ? 11.073 9.179 -3.610 1.00 98.44 97 ILE A C 1
ATOM 739 O O . ILE A 1 97 ? 10.047 8.849 -3.024 1.00 98.44 97 ILE A O 1
ATOM 743 N N . THR A 1 98 ? 11.185 10.362 -4.221 1.00 98.44 98 THR A N 1
ATOM 744 C CA . THR A 1 98 ? 10.132 11.386 -4.180 1.00 98.44 98 THR A CA 1
ATOM 745 C C . THR A 1 98 ? 8.836 10.899 -4.826 1.00 98.44 98 THR A C 1
ATOM 747 O O . THR A 1 98 ? 7.750 11.165 -4.319 1.00 98.44 98 THR A O 1
ATOM 750 N N . LYS A 1 99 ? 8.928 10.171 -5.943 1.00 98.25 99 LYS A N 1
ATOM 751 C CA . LYS A 1 99 ? 7.753 9.637 -6.648 1.00 98.25 99 LYS A CA 1
ATOM 752 C C . LYS A 1 99 ? 7.095 8.480 -5.895 1.00 98.25 99 LYS A C 1
ATOM 754 O O . LYS A 1 99 ? 5.866 8.383 -5.897 1.00 98.25 99 LYS A O 1
ATOM 759 N N . ARG A 1 100 ? 7.892 7.639 -5.231 1.00 98.31 100 ARG A N 1
ATOM 760 C CA . ARG A 1 100 ? 7.437 6.577 -4.325 1.00 98.31 100 ARG A CA 1
ATOM 761 C C . ARG A 1 100 ? 6.648 7.187 -3.175 1.00 98.31 100 ARG A C 1
ATOM 763 O O . ARG A 1 100 ? 5.513 6.781 -2.944 1.00 98.31 100 ARG A O 1
ATOM 770 N N . ASP A 1 101 ? 7.216 8.200 -2.522 1.00 98.81 101 ASP A N 1
ATOM 771 C CA . ASP A 1 101 ? 6.571 8.890 -1.400 1.00 98.81 101 ASP A CA 1
ATOM 772 C C . ASP A 1 101 ? 5.295 9.594 -1.808 1.00 98.81 101 ASP A C 1
ATOM 774 O O . ASP A 1 101 ? 4.284 9.471 -1.124 1.00 98.81 101 ASP A O 1
ATOM 778 N N . TRP A 1 102 ? 5.312 10.283 -2.949 1.00 98.38 102 TRP A N 1
ATOM 779 C CA . TRP A 1 102 ? 4.105 10.886 -3.489 1.00 98.38 102 TRP A CA 1
ATOM 780 C C . TRP A 1 102 ? 3.020 9.828 -3.719 1.00 98.38 102 TRP A C 1
ATOM 782 O O . TRP A 1 102 ? 1.900 10.007 -3.256 1.00 98.38 102 TRP A O 1
ATOM 792 N N . SER A 1 103 ? 3.352 8.707 -4.369 1.00 98.25 103 SER A N 1
ATOM 793 C CA . SER A 1 103 ? 2.377 7.648 -4.674 1.00 98.25 103 SER A CA 1
ATOM 794 C C . SER A 1 103 ? 1.764 7.063 -3.399 1.00 98.25 103 SER A C 1
ATOM 796 O O . SER A 1 103 ? 0.546 6.932 -3.307 1.00 98.25 103 SER A O 1
ATOM 798 N N . GLY A 1 104 ? 2.600 6.782 -2.395 1.00 98.75 104 GLY A N 1
ATOM 799 C CA . GLY A 1 104 ? 2.150 6.254 -1.111 1.00 98.75 104 GLY A CA 1
ATOM 800 C C . GLY A 1 104 ? 1.312 7.255 -0.328 1.00 98.75 104 GLY A C 1
ATOM 801 O O . GLY A 1 104 ? 0.252 6.896 0.172 1.00 98.75 104 GLY A O 1
ATOM 802 N N . ARG A 1 105 ? 1.723 8.528 -0.288 1.00 98.81 105 ARG A N 1
ATOM 803 C CA . ARG A 1 105 ? 0.982 9.589 0.401 1.00 98.81 105 ARG A CA 1
ATOM 804 C C . ARG A 1 105 ? -0.398 9.819 -0.200 1.00 98.81 105 ARG A C 1
ATOM 806 O O . ARG A 1 105 ? -1.342 9.982 0.555 1.00 98.81 105 ARG A O 1
ATOM 813 N N . GLN A 1 106 ? -0.545 9.800 -1.527 1.00 98.56 106 GLN A N 1
ATOM 814 C CA . GLN A 1 106 ? -1.867 9.949 -2.154 1.00 98.56 106 GLN A CA 1
ATOM 815 C C . GLN A 1 106 ? -2.828 8.830 -1.738 1.00 98.56 106 GLN A C 1
ATOM 817 O O . GLN A 1 106 ? -3.974 9.104 -1.390 1.00 98.56 106 GLN A O 1
ATOM 822 N N . LEU A 1 107 ? -2.357 7.579 -1.725 1.00 98.69 107 LEU A N 1
ATOM 823 C CA . LEU A 1 107 ? -3.163 6.458 -1.244 1.00 98.69 107 LEU A CA 1
ATOM 824 C C . LEU A 1 107 ? -3.426 6.557 0.267 1.00 98.69 107 LEU A C 1
ATOM 826 O O . LEU A 1 107 ? -4.537 6.291 0.714 1.00 98.69 107 LEU A O 1
ATOM 830 N N . GLY A 1 108 ? -2.425 6.969 1.047 1.00 98.81 108 GLY A N 1
ATOM 831 C CA . GLY A 1 108 ? -2.532 7.140 2.495 1.00 98.81 108 GLY A CA 1
ATOM 832 C C . GLY A 1 108 ? -3.531 8.226 2.886 1.00 98.81 108 GLY A C 1
ATOM 833 O O . GLY A 1 108 ? -4.362 8.001 3.756 1.00 98.81 108 GLY A O 1
ATOM 834 N N . GLU A 1 109 ? -3.518 9.376 2.212 1.00 98.88 109 GLU A N 1
ATOM 835 C CA . GLU A 1 109 ? -4.480 10.467 2.416 1.00 98.88 109 GLU A CA 1
ATOM 836 C C . GLU A 1 109 ? -5.918 10.010 2.136 1.00 98.88 109 GLU A C 1
ATOM 838 O O . GLU A 1 109 ? -6.825 10.303 2.920 1.00 98.88 109 GLU A O 1
ATOM 843 N N . GLU A 1 110 ? -6.128 9.240 1.065 1.00 98.75 110 GLU A N 1
ATOM 844 C CA . GLU A 1 110 ? -7.437 8.665 0.750 1.00 98.75 110 GLU A CA 1
ATOM 845 C C . GLU A 1 110 ? -7.864 7.623 1.795 1.00 98.75 110 GLU A C 1
ATOM 847 O O . GLU A 1 110 ? -8.994 7.660 2.286 1.00 98.75 110 GLU A O 1
ATOM 852 N N . ALA A 1 111 ? -6.947 6.753 2.225 1.00 98.75 111 ALA A N 1
ATOM 853 C CA . ALA A 1 111 ? -7.208 5.791 3.288 1.00 98.75 111 ALA A CA 1
ATOM 854 C C . ALA A 1 111 ? -7.557 6.482 4.618 1.00 98.75 111 ALA A C 1
ATOM 856 O O . ALA A 1 111 ? -8.509 6.080 5.284 1.00 98.75 111 ALA A O 1
ATOM 857 N N . VAL A 1 112 ? -6.856 7.561 4.982 1.00 98.75 112 VAL A N 1
ATOM 858 C CA . VAL A 1 112 ? -7.156 8.389 6.162 1.00 98.75 112 VAL A CA 1
ATOM 859 C C . VAL A 1 112 ? -8.537 9.022 6.048 1.00 98.75 112 VAL A C 1
ATOM 861 O O . VAL A 1 112 ? -9.297 9.011 7.020 1.00 98.75 112 VAL A O 1
ATOM 864 N N . ARG A 1 113 ? -8.885 9.562 4.873 1.00 98.62 113 ARG A N 1
ATOM 865 C CA . ARG A 1 113 ? -10.202 10.157 4.617 1.00 98.62 113 ARG A CA 1
ATOM 866 C C . ARG A 1 113 ? -11.317 9.141 4.860 1.00 98.62 113 ARG A C 1
ATOM 868 O O . ARG A 1 113 ? -12.279 9.463 5.556 1.00 98.62 113 ARG A O 1
ATOM 875 N N . VAL A 1 114 ? -11.180 7.926 4.325 1.00 98.25 114 VAL A N 1
ATOM 876 C CA . VAL A 1 114 ? -12.152 6.840 4.528 1.00 98.25 114 VAL A CA 1
ATOM 877 C C . VAL A 1 114 ? -12.156 6.382 5.988 1.00 98.25 114 VAL A C 1
ATOM 879 O O . VAL A 1 114 ? -13.218 6.343 6.604 1.00 98.25 114 VAL A O 1
ATOM 882 N N . ALA A 1 115 ? -10.989 6.120 6.583 1.00 97.62 115 ALA A N 1
ATOM 883 C CA . ALA A 1 115 ? -10.860 5.653 7.965 1.00 97.62 115 ALA A CA 1
ATOM 884 C C . ALA A 1 115 ? -11.502 6.610 8.980 1.00 97.62 115 ALA A C 1
ATOM 886 O O . ALA A 1 115 ? -12.145 6.155 9.924 1.00 97.62 115 ALA A O 1
ATOM 887 N N . LYS A 1 116 ? -11.360 7.928 8.791 1.00 96.81 116 LYS A N 1
ATOM 888 C CA . LYS A 1 116 ? -11.979 8.955 9.651 1.00 96.81 116 LYS A CA 1
ATOM 889 C C . LYS A 1 116 ? -13.493 9.063 9.469 1.00 96.81 116 LYS A C 1
ATOM 891 O O . LYS A 1 116 ? -14.174 9.522 10.381 1.00 96.81 116 LYS A O 1
ATOM 896 N N . ALA A 1 117 ? -14.019 8.647 8.319 1.00 96.50 117 ALA A N 1
ATOM 897 C CA . ALA A 1 117 ? -15.454 8.627 8.051 1.00 96.50 117 ALA A CA 1
ATOM 898 C C . ALA A 1 117 ? -16.156 7.374 8.608 1.00 96.50 117 ALA A C 1
ATOM 900 O O . ALA A 1 117 ? -17.381 7.372 8.721 1.00 96.50 117 ALA A O 1
ATOM 901 N N . ILE A 1 118 ? -15.409 6.322 8.969 1.00 94.56 118 ILE A N 1
ATOM 902 C CA . ILE A 1 118 ? -15.973 5.117 9.587 1.00 94.56 118 ILE A CA 1
ATOM 903 C C . ILE A 1 118 ? -16.517 5.466 10.977 1.00 94.56 118 ILE A C 1
ATOM 905 O O . ILE A 1 118 ? -15.786 5.939 11.853 1.00 94.56 118 ILE A O 1
ATOM 909 N N . GLN A 1 119 ? -17.802 5.191 11.176 1.00 88.56 119 GLN A N 1
ATOM 910 C CA . GLN A 1 119 ? -18.457 5.221 12.478 1.00 88.56 119 GLN A CA 1
ATOM 911 C C . GLN A 1 119 ? -18.568 3.790 12.994 1.00 88.56 119 GLN A C 1
ATOM 913 O O . GLN A 1 119 ? -19.085 2.915 12.302 1.00 88.56 119 GLN A O 1
ATOM 918 N N . THR A 1 120 ? -18.051 3.557 14.195 1.00 82.19 120 THR A N 1
ATOM 919 C CA . THR A 1 120 ? -18.147 2.278 14.891 1.00 82.19 120 THR A CA 1
ATOM 920 C C . THR A 1 120 ? -19.151 2.404 16.024 1.00 82.19 120 THR A C 1
ATOM 922 O O . THR A 1 120 ? -19.219 3.421 16.712 1.00 82.19 120 THR A O 1
ATOM 925 N N . GLU A 1 121 ? -19.953 1.362 16.211 1.00 80.94 121 GLU A N 1
ATOM 926 C CA . GLU A 1 121 ? -20.852 1.233 17.350 1.00 80.94 121 GLU A CA 1
ATOM 927 C C . GLU A 1 121 ? -20.675 -0.161 17.956 1.00 80.94 121 GLU A C 1
ATOM 929 O O . GLU A 1 121 ? -20.519 -1.136 17.209 1.00 80.94 121 GLU A O 1
ATOM 934 N N . PRO A 1 122 ? -20.719 -0.298 19.292 1.00 78.81 122 PRO A N 1
ATOM 935 C CA . PRO A 1 122 ? -20.727 -1.606 19.924 1.00 78.81 122 PRO A CA 1
ATOM 936 C C . PRO A 1 122 ? -21.887 -2.456 19.395 1.00 78.81 122 PRO A C 1
ATOM 938 O O . PRO A 1 122 ? -23.054 -2.054 19.443 1.00 78.81 122 PRO A O 1
ATOM 941 N N . ALA A 1 123 ? -21.579 -3.660 18.912 1.00 77.19 123 ALA A N 1
ATOM 942 C CA . ALA A 1 123 ? -22.609 -4.595 18.484 1.00 77.19 123 ALA A CA 1
ATOM 943 C C . ALA A 1 123 ? -23.496 -4.978 19.683 1.00 77.19 123 ALA A C 1
ATOM 945 O O . ALA A 1 123 ? -23.002 -5.458 20.702 1.00 77.19 123 ALA A O 1
ATOM 946 N N . ARG A 1 124 ? -24.822 -4.805 19.561 1.00 81.00 124 ARG A N 1
ATOM 947 C CA . ARG A 1 124 ? -25.788 -5.143 20.632 1.00 81.00 124 ARG A CA 1
ATOM 948 C C . ARG A 1 124 ? -25.783 -6.632 21.001 1.00 81.00 124 ARG A C 1
ATOM 950 O O . ARG A 1 124 ? -26.066 -6.979 22.141 1.00 81.00 124 ARG A O 1
ATOM 957 N N . ALA A 1 125 ? -25.489 -7.492 20.030 1.00 85.31 125 ALA A N 1
ATOM 958 C CA . ALA A 1 125 ? -25.319 -8.930 20.191 1.00 85.31 125 ALA A CA 1
ATOM 959 C C . ALA A 1 125 ? -24.191 -9.376 19.244 1.00 85.31 125 ALA A C 1
ATOM 961 O O . ALA A 1 125 ? -24.470 -9.694 18.087 1.00 85.31 125 ALA A O 1
ATOM 962 N N . PRO A 1 126 ? -22.916 -9.306 19.670 1.00 79.38 126 PRO A N 1
ATOM 963 C CA . PRO A 1 126 ? -21.796 -9.631 18.798 1.00 79.38 126 PRO A CA 1
ATOM 964 C C . PRO A 1 126 ? -21.846 -11.114 18.416 1.00 79.38 126 PRO A C 1
ATOM 966 O O . PRO A 1 126 ? -21.784 -11.992 19.275 1.00 79.38 126 PRO A O 1
ATOM 969 N N . ALA A 1 127 ? -21.952 -11.381 17.120 1.00 85.19 127 ALA A N 1
ATOM 970 C CA . ALA A 1 127 ? -21.833 -12.702 16.524 1.00 85.19 127 ALA A CA 1
ATOM 971 C C . ALA A 1 127 ? -21.058 -12.562 15.211 1.00 85.19 127 ALA A C 1
ATOM 973 O O . ALA A 1 127 ? -21.210 -11.565 14.505 1.00 85.19 127 ALA A O 1
ATOM 974 N N . ILE A 1 128 ? -20.217 -13.544 14.901 1.00 83.38 128 ILE A N 1
ATOM 975 C CA . ILE A 1 128 ? -19.548 -13.642 13.605 1.00 83.38 128 ILE A CA 1
ATOM 976 C C . ILE A 1 128 ? -20.304 -14.707 12.824 1.00 83.38 128 ILE A C 1
ATOM 978 O O . ILE A 1 128 ? -20.335 -15.864 13.239 1.00 83.38 128 ILE A O 1
ATOM 982 N N . ASP A 1 129 ? -20.933 -14.293 11.730 1.00 86.19 129 ASP A N 1
ATOM 983 C CA . ASP A 1 129 ? -21.492 -15.201 10.734 1.00 86.19 129 ASP A CA 1
ATOM 984 C C . ASP A 1 129 ? -20.495 -15.329 9.577 1.00 86.19 129 ASP A C 1
ATOM 986 O O . ASP A 1 129 ? -19.728 -14.397 9.311 1.00 86.19 129 ASP A O 1
ATOM 990 N N . PHE A 1 130 ? -20.463 -16.476 8.910 1.00 88.62 130 PHE A N 1
ATOM 991 C CA . PHE A 1 130 ? -19.538 -16.705 7.805 1.00 88.62 130 PHE A CA 1
ATOM 992 C C . PHE A 1 130 ? -20.210 -17.482 6.678 1.00 88.62 130 PHE A C 1
ATOM 994 O O . PHE A 1 130 ? -21.032 -18.368 6.901 1.00 88.62 130 PHE A O 1
ATOM 1001 N N . ALA A 1 131 ? -19.812 -17.158 5.453 1.00 87.69 131 ALA A N 1
ATOM 1002 C CA . ALA A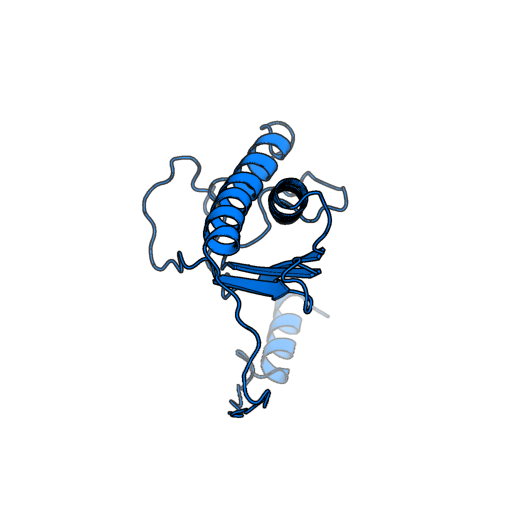 1 131 ? -20.098 -17.951 4.272 1.00 87.69 131 ALA A CA 1
ATOM 1003 C C . ALA A 1 131 ? -18.763 -18.414 3.688 1.00 87.69 131 ALA A C 1
ATOM 1005 O O . ALA A 1 131 ? -17.796 -17.652 3.663 1.00 87.69 131 ALA A O 1
ATOM 1006 N N . ASP A 1 132 ? -18.720 -19.662 3.244 1.00 92.06 132 ASP A N 1
ATOM 1007 C CA . ASP A 1 132 ? -17.565 -20.260 2.587 1.00 92.06 132 ASP A CA 1
ATOM 1008 C C . ASP A 1 132 ? -17.980 -20.671 1.173 1.00 92.06 132 ASP A C 1
ATOM 1010 O O . ASP A 1 132 ? -19.044 -21.266 0.982 1.00 92.06 132 ASP A O 1
ATOM 1014 N N . ASP A 1 133 ? -17.148 -20.329 0.195 1.00 92.62 133 ASP A N 1
ATOM 1015 C CA . ASP A 1 133 ? -17.261 -20.821 -1.171 1.00 92.62 133 ASP A CA 1
ATOM 1016 C C . ASP A 1 133 ? -15.872 -21.232 -1.668 1.00 92.62 133 ASP A C 1
ATOM 1018 O O . ASP A 1 133 ? -14.903 -20.468 -1.619 1.00 92.62 133 ASP A O 1
ATOM 1022 N N . ALA A 1 134 ? -15.773 -22.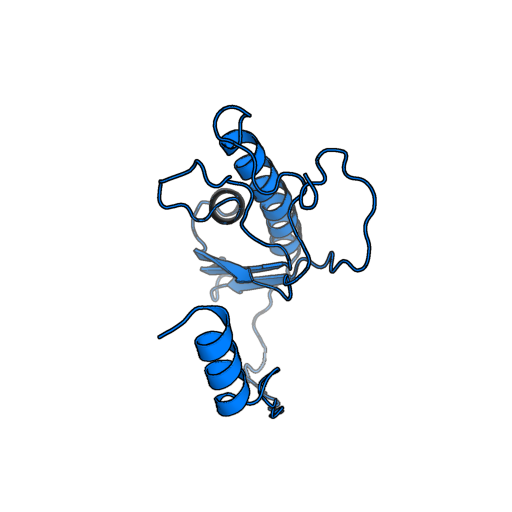467 -2.150 1.00 94.00 134 ALA A N 1
ATOM 1023 C CA . ALA A 1 134 ? -14.513 -23.097 -2.509 1.00 94.00 134 ALA A CA 1
ATOM 1024 C C . ALA A 1 134 ? -14.384 -23.217 -4.031 1.00 94.00 134 ALA A C 1
ATOM 1026 O O . ALA A 1 134 ? -14.869 -24.165 -4.659 1.00 94.00 134 ALA A O 1
ATOM 1027 N N . MET A 1 135 ? -13.648 -22.287 -4.639 1.00 90.00 135 MET A N 1
ATOM 1028 C CA . MET A 1 135 ? -13.329 -22.344 -6.065 1.00 90.00 135 MET A CA 1
ATOM 1029 C C . MET A 1 135 ? -12.082 -23.197 -6.328 1.00 90.00 135 MET A C 1
ATOM 1031 O O . MET A 1 135 ? -11.002 -22.944 -5.797 1.00 90.00 135 MET A O 1
ATOM 1035 N N . HIS A 1 136 ? -12.211 -24.192 -7.207 1.00 90.00 136 HIS A N 1
ATOM 1036 C CA . HIS A 1 136 ? -11.102 -25.054 -7.614 1.00 90.00 136 HIS A CA 1
ATOM 1037 C C . HIS A 1 136 ? -10.545 -24.603 -8.967 1.00 90.00 136 HIS A C 1
ATOM 1039 O O . HIS A 1 136 ? -11.165 -24.812 -10.010 1.00 90.00 136 HIS A O 1
ATOM 1045 N N . PHE A 1 137 ? -9.350 -24.014 -8.962 1.00 84.00 137 PHE A N 1
ATOM 1046 C CA . PHE A 1 137 ? -8.666 -23.592 -10.183 1.00 84.00 137 PHE A CA 1
ATOM 1047 C C . PHE A 1 137 ? -7.670 -24.654 -10.649 1.00 84.00 137 PHE A C 1
ATOM 1049 O O . PHE A 1 137 ? -6.898 -25.202 -9.864 1.00 84.00 137 PHE A O 1
ATOM 1056 N N . GLN A 1 138 ? -7.651 -24.921 -11.954 1.00 85.38 138 GLN A N 1
ATOM 1057 C CA . GLN A 1 138 ? -6.546 -25.646 -12.577 1.00 85.38 138 GLN A CA 1
ATOM 1058 C C . GLN A 1 138 ? -5.377 -24.679 -12.795 1.00 85.38 138 GLN A C 1
ATOM 1060 O O . GLN A 1 138 ? -5.585 -23.493 -13.057 1.00 85.38 138 GLN A O 1
ATOM 1065 N N . LEU A 1 139 ? -4.140 -25.177 -12.729 1.00 81.62 139 LEU A N 1
ATOM 1066 C CA . LEU A 1 139 ? -2.974 -24.381 -13.121 1.00 81.62 139 LEU A CA 1
ATOM 1067 C C . LEU A 1 139 ? -3.155 -23.861 -14.555 1.00 81.62 139 LEU A C 1
ATOM 1069 O O . LEU A 1 139 ? -3.581 -24.615 -15.433 1.00 81.62 139 LEU A O 1
ATOM 1073 N N . ARG A 1 140 ? -2.757 -22.603 -14.809 1.00 82.44 140 ARG A N 1
ATOM 1074 C CA . ARG A 1 140 ? -2.784 -21.984 -16.153 1.00 82.44 140 ARG A CA 1
ATOM 1075 C C . ARG A 1 140 ? -2.145 -22.887 -17.214 1.00 82.44 140 ARG A C 1
ATOM 1077 O O . ARG A 1 140 ? -2.619 -22.938 -18.346 1.00 82.44 140 ARG A O 1
ATOM 1084 N N . TRP A 1 141 ? -1.096 -23.618 -16.833 1.00 85.56 141 TRP A N 1
ATOM 1085 C CA . TRP A 1 141 ? -0.480 -24.652 -17.654 1.00 85.56 141 TRP A CA 1
ATOM 1086 C C . TRP A 1 141 ? -0.366 -25.970 -16.883 1.00 85.56 141 TRP A C 1
ATOM 1088 O O . TRP A 1 141 ? 0.007 -25.954 -15.708 1.00 85.56 141 TRP A O 1
ATOM 1098 N N . PRO A 1 142 ? -0.597 -27.130 -17.529 1.00 90.19 142 PRO A N 1
ATOM 1099 C CA . PRO A 1 142 ? -0.338 -28.423 -16.908 1.00 90.19 142 PRO A CA 1
ATOM 1100 C C . PRO A 1 142 ? 1.132 -28.518 -16.482 1.00 90.19 142 PRO A C 1
ATOM 1102 O O . PRO A 1 142 ? 2.017 -28.451 -17.336 1.00 90.19 142 PRO A O 1
ATOM 1105 N N . ALA A 1 143 ? 1.396 -28.701 -15.184 1.00 87.25 143 ALA A N 1
ATOM 1106 C CA . ALA A 1 143 ? 2.739 -28.595 -14.599 1.00 87.25 143 ALA A CA 1
ATOM 1107 C C . ALA A 1 143 ? 3.800 -29.425 -15.344 1.00 87.25 143 ALA A C 1
ATOM 1109 O O . ALA A 1 143 ? 4.895 -28.938 -15.624 1.00 87.25 143 ALA A O 1
ATOM 1110 N N . LYS A 1 144 ? 3.453 -30.659 -15.741 1.00 91.44 144 LYS A N 1
ATOM 1111 C CA . LYS A 1 144 ? 4.341 -31.539 -16.513 1.00 91.44 144 LYS A CA 1
ATOM 1112 C C . LYS A 1 144 ? 4.686 -30.954 -17.888 1.00 91.44 144 LYS A C 1
ATOM 1114 O O . LYS A 1 144 ? 5.862 -30.868 -18.221 1.00 91.44 144 LYS A O 1
ATOM 1119 N N . LYS A 1 145 ? 3.682 -30.488 -18.642 1.00 90.56 145 LYS A N 1
ATOM 1120 C CA . LYS A 1 145 ? 3.887 -29.875 -19.967 1.00 90.56 145 LYS A CA 1
ATOM 1121 C C . LYS A 1 145 ? 4.650 -28.557 -19.873 1.00 90.56 145 LYS A C 1
ATOM 1123 O O . LYS A 1 145 ? 5.493 -28.281 -20.718 1.00 90.56 145 LYS A O 1
ATOM 1128 N N . PHE A 1 146 ? 4.370 -27.753 -18.847 1.00 90.75 146 PHE A N 1
ATOM 1129 C CA . PHE A 1 146 ? 5.085 -26.501 -18.615 1.00 90.75 146 PHE A CA 1
ATOM 1130 C C . PHE A 1 146 ? 6.569 -26.761 -18.329 1.00 90.75 146 PHE A C 1
ATOM 1132 O O . PHE A 1 146 ? 7.428 -26.168 -18.975 1.00 90.75 146 PHE A O 1
ATOM 1139 N N . ARG A 1 147 ? 6.874 -27.726 -17.450 1.00 89.75 147 ARG A N 1
ATOM 1140 C CA . ARG A 1 147 ? 8.250 -28.158 -17.168 1.00 89.75 147 ARG A CA 1
ATOM 1141 C C . ARG A 1 147 ? 8.955 -28.703 -18.411 1.00 89.75 147 ARG A C 1
ATOM 1143 O O . ARG A 1 147 ? 10.090 -28.324 -18.667 1.00 89.75 147 ARG A O 1
ATOM 1150 N N . GLU A 1 148 ? 8.297 -29.560 -19.190 1.00 94.81 148 GLU A N 1
ATOM 1151 C CA . GLU A 1 148 ? 8.832 -30.065 -20.466 1.00 94.81 148 GLU A CA 1
ATOM 1152 C C . GLU A 1 148 ? 9.153 -28.916 -21.440 1.00 94.81 148 GLU A C 1
ATOM 1154 O O . GLU A 1 148 ? 10.210 -28.919 -22.070 1.00 94.81 148 GLU A O 1
ATOM 1159 N N . GLY A 1 149 ? 8.280 -27.907 -21.527 1.00 93.12 149 GLY A N 1
ATOM 1160 C CA . GLY A 1 149 ? 8.487 -26.714 -22.350 1.00 93.12 149 GLY A CA 1
ATOM 1161 C C . GLY A 1 149 ? 9.659 -25.843 -21.887 1.00 93.12 149 GLY A C 1
ATOM 1162 O O . GLY A 1 149 ? 10.464 -25.423 -22.720 1.00 93.12 149 GLY A O 1
ATOM 1163 N N . LEU A 1 150 ? 9.791 -25.612 -20.576 1.00 92.75 150 LEU A N 1
ATOM 1164 C CA . LEU A 1 150 ? 10.919 -24.873 -20.001 1.00 92.75 150 LEU A CA 1
ATOM 1165 C C . LEU A 1 150 ? 12.247 -25.580 -20.286 1.00 92.75 150 LEU A C 1
ATOM 1167 O O . LEU A 1 150 ? 13.149 -24.950 -20.827 1.00 92.75 150 LEU A O 1
ATOM 1171 N N . LEU A 1 151 ? 12.336 -26.888 -20.024 1.00 95.38 151 LEU A N 1
ATOM 1172 C CA . LEU A 1 151 ? 13.547 -27.680 -20.275 1.00 95.38 151 LEU A CA 1
ATOM 1173 C C . LEU A 1 151 ? 13.927 -27.703 -21.760 1.00 95.38 151 LEU A C 1
ATOM 1175 O O . LEU A 1 151 ? 15.102 -27.628 -22.107 1.00 95.38 151 LEU A O 1
ATOM 1179 N N . LYS A 1 152 ? 12.933 -27.774 -22.656 1.00 94.38 152 LYS A N 1
ATOM 1180 C CA . LYS A 1 152 ? 13.162 -27.709 -24.105 1.00 94.38 152 LYS A CA 1
ATOM 1181 C C . LYS A 1 152 ? 13.704 -26.347 -24.556 1.00 94.38 152 LYS A C 1
ATOM 1183 O O . LYS A 1 152 ? 14.456 -26.296 -25.522 1.00 94.38 152 LYS A O 1
ATOM 1188 N N . THR A 1 153 ? 13.286 -25.263 -23.903 1.00 94.25 153 THR A N 1
ATOM 1189 C CA . THR A 1 153 ? 13.604 -23.888 -24.325 1.00 94.25 153 THR A CA 1
ATOM 1190 C C . THR A 1 153 ? 14.891 -23.372 -23.689 1.00 94.25 153 THR A C 1
ATOM 1192 O O . THR A 1 153 ? 15.698 -22.744 -24.367 1.00 94.25 153 THR A O 1
ATOM 1195 N N . TYR A 1 154 ? 15.084 -23.640 -22.399 1.00 92.94 154 TYR A N 1
ATOM 1196 C CA . TYR A 1 154 ? 16.149 -23.052 -21.585 1.00 92.94 154 TYR A CA 1
ATOM 1197 C C . TYR A 1 154 ? 17.207 -24.068 -21.134 1.00 92.94 154 TYR A C 1
ATOM 1199 O O . TYR A 1 154 ? 18.217 -23.667 -20.566 1.00 92.94 154 TYR A O 1
ATOM 1207 N N . GLY A 1 155 ? 17.012 -25.356 -21.433 1.00 84.44 155 GLY A N 1
ATOM 1208 C CA . GLY A 1 155 ? 17.885 -26.430 -20.966 1.00 84.44 155 GLY A CA 1
ATOM 1209 C C . GLY A 1 155 ? 17.562 -26.893 -19.540 1.00 84.44 155 GLY A C 1
ATOM 1210 O O . GLY A 1 155 ? 16.623 -26.382 -18.922 1.00 84.44 155 GLY A O 1
ATOM 1211 N N . PRO A 1 156 ? 18.272 -27.929 -19.059 1.00 81.25 156 PRO A N 1
ATOM 1212 C CA . PRO A 1 156 ? 18.189 -28.392 -17.677 1.00 81.25 156 PRO A CA 1
ATOM 1213 C C . PRO A 1 156 ? 18.765 -27.399 -16.665 1.00 81.25 156 PRO A C 1
ATOM 1215 O O . PRO A 1 156 ? 19.711 -26.663 -17.021 1.00 81.25 156 PRO A O 1
#

Secondary structure (DSSP, 8-state):
-TT--TT----SS-----EEEEEE-TTS-EEEEEEEE---S--B-TT--S---THHHHHHHHHHHTTTT-SEEEEEE-S-TT---TTTTB-GGGTHHHHHHHHHHHHHHHHHHHHHH------SS-----------PPPSS-HHHHHHHHHHHH--

Radius of gyration: 20.1 Å; chains: 1; bounding box: 45×43×48 Å

Foldseek 3Di:
DVFAALVPDDDDDADQDWDWDFDADPVRQTAAIEIEGAEDLALAAPQPPDDDPFLQVLLQVLQCVLRVVRYRYHYDHDNHPPHYDNRGRPYVVRVSVVVSNVRSNVSNVVNNVVNVVDDDDPDPDDDDDDDDDDDDDDPPDDPVVVVVVCCVPPND

Sequence (156 aa):
MLWTNPSKQPTAPLDPSVWVMRFDDAEGKPLAIVVNYACHPVVLGPDNLNYSADFVAAMTDTVEEAFDRTPLCLFLQGADGDINPYYATTLLSDGAITKRDWSGRQLGEEAVRVAKAIQTEPARAPAIDFADDAMHFQLRWPAKKFREGLLKTYGP